Protein AF-A0AAU1F6N2-F1 (afdb_monomer_lite)

Structure (mmCIF, N/CA/C/O backbone):
data_AF-A0AAU1F6N2-F1
#
_entry.id   AF-A0AAU1F6N2-F1
#
loop_
_atom_site.group_PDB
_atom_site.id
_atom_site.type_symbol
_atom_site.label_atom_id
_atom_site.label_alt_id
_atom_site.label_comp_id
_atom_site.label_asym_id
_atom_site.label_entity_id
_atom_site.label_seq_id
_atom_site.pdbx_PDB_ins_code
_atom_site.Cartn_x
_atom_site.Cartn_y
_atom_site.Cartn_z
_atom_site.occupancy
_atom_site.B_iso_or_equiv
_atom_site.auth_seq_id
_atom_site.auth_comp_id
_atom_site.auth_asym_id
_atom_site.auth_atom_id
_atom_site.pdbx_PDB_model_num
ATOM 1 N N . MET A 1 1 ? 30.508 8.987 7.419 1.00 39.03 1 MET A N 1
ATOM 2 C CA . MET A 1 1 ? 29.351 8.065 7.447 1.00 39.03 1 MET A CA 1
ATOM 3 C C . MET A 1 1 ? 28.093 8.915 7.475 1.00 39.03 1 MET A C 1
ATOM 5 O O . MET A 1 1 ? 27.742 9.417 8.530 1.00 39.03 1 MET A O 1
ATOM 9 N N . SER A 1 2 ? 27.498 9.177 6.310 1.00 36.34 2 SER A N 1
ATOM 10 C CA . SER A 1 2 ? 26.269 9.971 6.195 1.00 36.34 2 SER A CA 1
ATOM 11 C C . SER A 1 2 ? 25.194 9.066 5.608 1.00 36.34 2 SER A C 1
ATOM 13 O O . SER A 1 2 ? 25.364 8.542 4.509 1.00 36.34 2 SER A O 1
ATOM 15 N N . GLY A 1 3 ? 24.161 8.785 6.400 1.00 44.59 3 GLY A N 1
ATOM 16 C CA . GLY A 1 3 ? 23.072 7.892 6.026 1.00 44.59 3 GLY A CA 1
ATOM 17 C C . GLY A 1 3 ? 22.124 8.580 5.054 1.00 44.59 3 GLY A C 1
ATOM 18 O O . GLY A 1 3 ? 21.450 9.539 5.426 1.00 44.59 3 GLY A O 1
ATOM 19 N N . LEU A 1 4 ? 22.042 8.072 3.823 1.00 36.88 4 LEU A N 1
ATOM 20 C CA . LEU A 1 4 ? 20.958 8.429 2.916 1.00 36.88 4 LEU A CA 1
ATOM 21 C C . LEU A 1 4 ? 19.693 7.680 3.332 1.00 36.88 4 LEU A C 1
ATOM 23 O O . LEU A 1 4 ? 19.570 6.466 3.179 1.00 36.88 4 LEU A O 1
ATOM 27 N N . ARG A 1 5 ? 18.740 8.440 3.861 1.00 41.91 5 ARG A N 1
ATOM 28 C CA . ARG A 1 5 ? 17.360 8.009 4.054 1.00 41.91 5 ARG A CA 1
ATOM 29 C C . ARG A 1 5 ? 16.614 8.330 2.759 1.00 41.91 5 ARG A C 1
ATOM 31 O O . ARG A 1 5 ? 16.357 9.496 2.480 1.00 41.91 5 ARG A O 1
ATOM 38 N N . PHE A 1 6 ? 16.317 7.316 1.950 1.00 37.84 6 PHE A N 1
ATOM 39 C CA . PHE A 1 6 ? 15.562 7.500 0.710 1.00 37.84 6 PHE A CA 1
ATOM 40 C C . PHE A 1 6 ? 14.049 7.491 0.986 1.00 37.84 6 PHE A C 1
ATOM 42 O O . PHE A 1 6 ? 13.570 6.594 1.688 1.00 37.84 6 PHE A O 1
ATOM 49 N N . PRO A 1 7 ? 13.284 8.470 0.468 1.00 39.09 7 PRO A N 1
ATOM 50 C CA . PRO A 1 7 ? 11.835 8.485 0.596 1.00 39.09 7 PRO A CA 1
ATOM 51 C C . PRO A 1 7 ? 11.212 7.377 -0.262 1.00 39.09 7 PRO A C 1
ATOM 53 O O . PRO A 1 7 ? 11.465 7.266 -1.458 1.00 39.09 7 PRO A O 1
ATOM 56 N N . VAL A 1 8 ? 10.365 6.566 0.370 1.00 45.38 8 VAL A N 1
ATOM 57 C CA . VAL A 1 8 ? 9.490 5.585 -0.282 1.00 45.38 8 VAL A CA 1
ATOM 58 C C . VAL A 1 8 ? 8.355 6.344 -0.968 1.00 45.38 8 VAL A C 1
ATOM 60 O O . VAL A 1 8 ? 7.262 6.457 -0.425 1.00 45.38 8 VAL A O 1
ATOM 63 N N . ALA A 1 9 ? 8.621 6.932 -2.130 1.00 44.91 9 ALA A N 1
ATOM 64 C CA . ALA A 1 9 ? 7.589 7.410 -3.046 1.00 44.91 9 ALA A CA 1
ATOM 65 C C . ALA A 1 9 ? 8.227 7.761 -4.396 1.00 44.91 9 ALA A C 1
ATOM 67 O O . ALA A 1 9 ? 9.117 8.599 -4.453 1.00 44.91 9 ALA A O 1
ATOM 68 N N . ALA A 1 10 ? 7.701 7.149 -5.460 1.00 44.19 10 ALA A N 1
ATOM 69 C CA . ALA A 1 10 ? 8.113 7.222 -6.866 1.00 44.19 10 ALA A CA 1
ATOM 70 C C . ALA A 1 10 ? 9.321 6.349 -7.275 1.00 44.19 10 ALA A C 1
ATOM 72 O O . ALA A 1 10 ? 10.388 6.388 -6.677 1.00 44.19 10 ALA A O 1
ATOM 73 N N . ALA A 1 11 ? 9.118 5.589 -8.359 1.00 49.44 11 ALA A N 1
ATOM 74 C CA . ALA A 1 11 ? 10.131 4.945 -9.197 1.00 49.44 11 ALA A CA 1
ATOM 75 C C . ALA A 1 11 ? 11.019 3.864 -8.551 1.00 49.44 11 ALA A C 1
ATOM 77 O O . ALA A 1 11 ? 12.095 4.154 -8.056 1.00 49.44 11 ALA A O 1
ATOM 78 N N . SER A 1 12 ? 10.672 2.579 -8.685 1.00 57.62 12 SER A N 1
ATOM 79 C CA . SER A 1 12 ? 11.684 1.520 -8.503 1.00 57.62 12 SER A CA 1
ATOM 80 C C . SER A 1 12 ? 12.515 1.308 -9.775 1.00 57.62 12 SER A C 1
ATOM 82 O O . SER A 1 12 ? 13.733 1.203 -9.704 1.00 57.62 12 SER A O 1
ATOM 84 N N . GLN A 1 13 ? 11.895 1.310 -10.960 1.00 56.41 13 GLN A N 1
ATOM 85 C CA . GLN A 1 13 ? 12.582 0.979 -12.220 1.00 56.41 13 GLN A CA 1
ATOM 86 C C . GLN A 1 13 ? 13.445 2.130 -12.765 1.00 56.41 13 GLN A C 1
ATOM 88 O O . GLN A 1 13 ? 14.626 1.934 -13.044 1.00 56.41 13 GLN A O 1
ATOM 93 N N . LEU A 1 14 ? 12.897 3.347 -12.860 1.00 60.56 14 LEU A N 1
ATOM 94 C CA . LEU A 1 14 ? 13.648 4.545 -13.272 1.00 60.56 14 LEU A CA 1
ATOM 95 C C . LEU A 1 14 ? 14.776 4.893 -12.293 1.00 60.56 14 LEU A C 1
ATOM 97 O O . LEU A 1 14 ? 15.836 5.346 -12.712 1.00 60.56 14 LEU A O 1
ATOM 101 N N . HIS A 1 15 ? 14.562 4.653 -10.998 1.00 67.00 15 HIS A N 1
ATOM 102 C CA . HIS A 1 15 ? 15.573 4.898 -9.975 1.00 67.00 15 HIS A CA 1
ATOM 103 C C . HIS A 1 15 ? 16.762 3.946 -10.120 1.00 67.00 15 HIS A C 1
ATOM 105 O O . HIS A 1 15 ? 17.902 4.401 -10.135 1.00 67.00 15 HIS A O 1
ATOM 111 N N . VAL A 1 16 ? 16.507 2.648 -10.322 1.00 69.12 16 VAL A N 1
ATOM 112 C CA . VAL A 1 16 ? 17.564 1.660 -10.590 1.00 69.12 16 VAL A CA 1
ATOM 113 C C . VAL A 1 16 ? 18.344 2.023 -11.856 1.00 69.12 16 VAL A C 1
ATOM 115 O O . VAL A 1 16 ? 19.569 2.025 -11.831 1.00 69.12 16 VAL A O 1
ATOM 118 N N . LEU A 1 17 ? 17.671 2.422 -12.939 1.00 68.56 17 LEU A N 1
ATOM 119 C CA . LEU A 1 17 ? 18.345 2.891 -14.158 1.00 68.56 17 LEU A CA 1
ATOM 120 C C . LEU A 1 17 ? 19.174 4.167 -13.933 1.00 68.56 17 LEU A C 1
ATOM 122 O O . LEU A 1 17 ? 20.2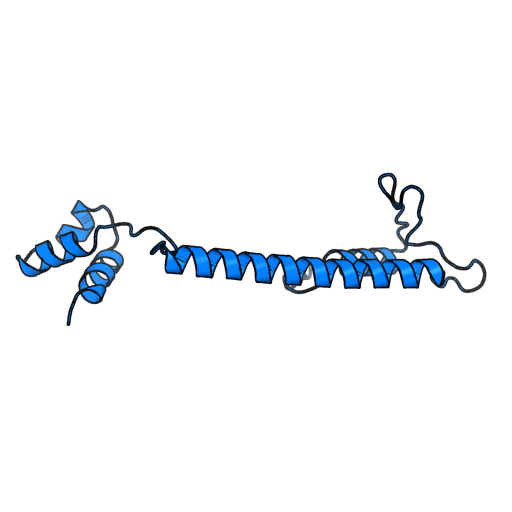63 4.288 -14.492 1.00 68.56 17 LEU A O 1
ATOM 126 N N . GLY A 1 18 ? 18.697 5.091 -13.096 1.00 68.19 18 GLY A N 1
ATOM 127 C CA . GLY A 1 18 ? 19.441 6.292 -12.707 1.00 68.19 18 GLY A CA 1
ATOM 128 C C . GLY A 1 18 ? 20.729 5.977 -11.940 1.00 68.19 18 GLY A C 1
ATOM 129 O O . GLY A 1 18 ? 21.773 6.557 -12.236 1.00 68.19 18 GLY A O 1
ATOM 130 N N . VAL A 1 19 ? 20.678 5.019 -11.011 1.00 74.69 19 VAL A N 1
ATOM 131 C CA . VAL A 1 19 ? 21.853 4.547 -10.256 1.00 74.69 19 VAL A CA 1
ATOM 132 C C . VAL A 1 19 ? 22.845 3.828 -11.175 1.00 74.69 19 VAL A C 1
ATOM 134 O O . VAL A 1 19 ? 24.026 4.160 -11.191 1.00 74.69 19 VAL A O 1
ATOM 137 N N . LEU A 1 20 ? 22.367 2.913 -12.022 1.00 76.75 20 LEU A N 1
ATOM 138 C CA . LEU A 1 20 ? 23.221 2.184 -12.969 1.00 76.75 20 LEU A CA 1
ATOM 139 C C . LEU A 1 20 ? 23.897 3.119 -13.982 1.00 76.75 20 LEU A C 1
ATOM 141 O O . LEU A 1 20 ? 25.042 2.892 -14.372 1.00 76.75 20 LEU A O 1
ATOM 145 N N . HIS A 1 21 ? 23.211 4.198 -14.378 1.00 69.81 21 HIS A N 1
ATOM 146 C CA . HIS A 1 21 ? 23.796 5.235 -15.220 1.00 69.81 21 HIS A CA 1
ATOM 147 C C . HIS A 1 21 ? 24.950 5.962 -14.520 1.00 69.81 21 HIS A C 1
ATOM 149 O O . HIS A 1 21 ? 25.985 6.186 -15.149 1.00 69.81 21 HIS A O 1
ATOM 155 N N . HIS A 1 22 ? 24.764 6.347 -13.254 1.00 74.38 22 HIS A N 1
ATOM 156 C CA . HIS A 1 22 ? 25.788 7.030 -12.462 1.00 74.38 22 HIS A CA 1
ATOM 157 C C . HIS A 1 22 ? 27.038 6.156 -12.283 1.00 74.38 22 HIS A C 1
ATOM 159 O O . HIS A 1 22 ? 28.153 6.629 -12.493 1.00 74.38 22 HIS A O 1
ATOM 165 N N . ASP A 1 23 ? 26.844 4.870 -11.996 1.00 79.06 23 ASP A N 1
ATOM 166 C CA . ASP A 1 23 ? 27.931 3.943 -11.662 1.00 79.06 23 ASP A CA 1
ATOM 167 C C . ASP A 1 23 ? 28.539 3.229 -12.887 1.00 79.06 23 ASP A C 1
ATOM 169 O O . ASP A 1 23 ? 29.378 2.345 -12.739 1.00 79.06 23 ASP A O 1
ATOM 173 N N . GLN A 1 24 ? 28.132 3.607 -14.108 1.00 74.56 24 GLN A N 1
ATOM 174 C CA . GLN A 1 24 ? 28.579 3.004 -15.377 1.00 74.56 24 GLN A CA 1
ATOM 175 C C . GLN A 1 24 ? 28.394 1.477 -15.450 1.00 74.56 24 GLN A C 1
ATOM 177 O O . GLN A 1 24 ? 29.155 0.771 -16.114 1.00 74.56 24 GLN A O 1
ATOM 182 N N . VAL A 1 25 ? 27.358 0.955 -14.797 1.00 83.88 25 VAL A N 1
ATOM 183 C CA . VAL A 1 25 ? 27.063 -0.480 -14.782 1.00 83.88 25 VAL A CA 1
ATOM 184 C C . VAL A 1 25 ? 26.161 -0.831 -15.958 1.00 83.88 25 VAL A C 1
ATOM 186 O O . VAL A 1 25 ? 25.146 -0.172 -16.181 1.00 83.88 25 VAL A O 1
ATOM 189 N N . ALA A 1 26 ? 26.512 -1.888 -16.694 1.00 83.44 26 ALA A N 1
ATOM 190 C CA . ALA A 1 26 ? 25.699 -2.372 -17.800 1.00 83.44 26 ALA A CA 1
ATOM 191 C C . ALA A 1 26 ? 24.515 -3.228 -17.312 1.00 83.44 26 ALA A C 1
ATOM 193 O O . ALA A 1 26 ? 24.694 -4.120 -16.481 1.00 83.44 26 ALA A O 1
ATOM 194 N N . LEU A 1 27 ? 23.317 -3.000 -17.859 1.00 86.44 27 LEU A N 1
ATOM 195 C CA . LEU A 1 27 ? 22.107 -3.773 -17.561 1.00 86.44 27 LEU A CA 1
ATOM 196 C C . LEU A 1 27 ? 21.608 -4.487 -18.811 1.00 86.44 27 LEU A C 1
ATOM 198 O O . LEU A 1 27 ? 21.141 -3.850 -19.755 1.00 86.44 27 LEU A O 1
ATOM 202 N N . ARG A 1 28 ? 21.637 -5.821 -18.782 1.00 88.94 28 ARG A N 1
ATOM 203 C CA . ARG A 1 28 ? 21.086 -6.662 -19.846 1.00 88.94 28 ARG A CA 1
ATOM 204 C C . ARG A 1 28 ? 19.960 -7.536 -19.326 1.00 88.94 28 ARG A C 1
ATOM 206 O O . ARG A 1 28 ? 20.091 -8.168 -18.282 1.00 88.94 28 ARG A O 1
ATOM 213 N N . ILE A 1 29 ? 18.877 -7.607 -20.086 1.00 87.81 29 ILE A N 1
ATOM 214 C CA . ILE A 1 29 ? 17.754 -8.498 -19.799 1.00 87.81 29 ILE A CA 1
ATOM 215 C C . ILE A 1 29 ? 18.094 -9.879 -20.367 1.00 87.81 29 ILE A C 1
ATOM 217 O O . ILE A 1 29 ? 18.508 -9.996 -21.518 1.00 87.81 29 ILE A O 1
ATOM 221 N N . HIS A 1 30 ? 17.974 -10.930 -19.555 1.00 90.38 30 HIS A N 1
ATOM 222 C CA . HIS A 1 30 ? 18.305 -12.302 -19.968 1.00 90.38 30 HIS A CA 1
ATOM 223 C C . HIS A 1 30 ? 17.090 -13.140 -20.369 1.00 90.38 30 HIS A C 1
ATOM 225 O O . HIS A 1 30 ? 17.253 -14.104 -21.109 1.00 90.38 30 HIS A O 1
ATOM 231 N N . ASP A 1 31 ? 15.881 -12.769 -19.954 1.00 83.75 31 ASP A N 1
ATOM 232 C CA . ASP A 1 31 ? 14.680 -13.568 -20.206 1.00 83.75 31 ASP A CA 1
ATOM 233 C C . ASP A 1 31 ? 13.433 -12.698 -20.438 1.00 83.75 31 ASP A C 1
ATOM 235 O O . ASP A 1 31 ? 13.421 -11.501 -20.132 1.00 83.75 31 ASP A O 1
ATOM 239 N N . GLY A 1 32 ? 12.388 -13.302 -21.004 1.00 86.44 32 GLY A N 1
ATOM 240 C CA . GLY A 1 32 ? 11.122 -12.661 -21.342 1.00 86.44 32 GLY A CA 1
ATOM 241 C C . GLY A 1 32 ? 11.150 -11.886 -22.664 1.00 86.44 32 GLY A C 1
ATOM 242 O O . GLY A 1 32 ? 12.064 -12.009 -23.477 1.00 86.44 32 GLY A O 1
ATOM 243 N N . ALA A 1 33 ? 10.126 -11.054 -22.881 1.00 85.12 33 ALA A N 1
ATOM 244 C CA . ALA A 1 33 ? 9.891 -10.355 -24.153 1.00 85.12 33 ALA A CA 1
ATOM 245 C C . ALA A 1 33 ? 11.007 -9.375 -24.570 1.00 85.12 33 ALA A C 1
ATOM 247 O O . ALA A 1 33 ? 11.081 -8.988 -25.733 1.00 85.12 33 ALA A O 1
ATOM 248 N N . PHE A 1 34 ? 11.879 -8.988 -23.635 1.00 83.75 34 PHE A N 1
ATOM 249 C CA . PHE A 1 34 ? 13.016 -8.097 -23.874 1.00 83.75 34 PHE A CA 1
ATOM 250 C C . PHE A 1 34 ? 14.367 -8.811 -23.718 1.00 83.75 34 PHE A C 1
ATOM 252 O O . PHE A 1 34 ? 15.384 -8.154 -23.502 1.00 83.75 34 PHE A O 1
ATOM 259 N N . SER A 1 35 ? 14.397 -10.146 -23.786 1.00 89.31 35 SER A N 1
ATOM 260 C CA . SER A 1 35 ? 15.637 -10.919 -23.665 1.00 89.31 35 SER A CA 1
ATOM 261 C C . SER A 1 35 ? 16.718 -10.450 -24.653 1.00 89.31 35 SER A C 1
ATOM 263 O O . SER A 1 35 ? 16.434 -9.963 -25.748 1.00 89.31 35 SER A O 1
ATOM 265 N N . ALA A 1 36 ? 17.976 -10.568 -24.225 1.00 85.94 36 ALA A N 1
ATOM 266 C CA . ALA A 1 36 ? 19.200 -10.093 -24.870 1.00 85.94 36 ALA A CA 1
ATOM 267 C C . ALA A 1 36 ? 19.357 -8.565 -24.986 1.00 85.94 36 ALA A C 1
ATOM 269 O O . ALA A 1 36 ? 20.440 -8.102 -25.375 1.00 85.94 36 ALA A O 1
ATOM 270 N N . MET A 1 37 ? 18.341 -7.782 -24.609 1.00 88.25 37 MET A N 1
ATOM 271 C CA . MET A 1 37 ? 18.385 -6.327 -24.694 1.00 88.25 37 MET A CA 1
ATOM 272 C C . MET A 1 37 ? 19.350 -5.722 -23.671 1.00 88.25 37 MET A C 1
ATOM 274 O O . MET A 1 37 ? 19.308 -6.051 -22.488 1.00 88.25 37 MET A O 1
ATOM 278 N N . ASP A 1 38 ? 20.185 -4.793 -24.133 1.00 88.12 38 ASP A N 1
ATOM 279 C CA . ASP A 1 38 ? 21.075 -3.981 -23.304 1.00 88.12 38 ASP A CA 1
ATOM 280 C C . ASP A 1 38 ? 20.456 -2.597 -23.072 1.00 88.12 38 ASP A C 1
ATOM 282 O O . ASP A 1 38 ? 20.413 -1.754 -23.972 1.00 88.12 38 ASP A O 1
ATOM 286 N N . LEU A 1 39 ? 19.957 -2.370 -21.855 1.00 85.00 39 LEU A N 1
ATOM 287 C CA . LEU A 1 39 ? 19.306 -1.123 -21.440 1.00 85.00 39 LEU A CA 1
ATOM 288 C C . LEU A 1 39 ? 20.296 0.005 -21.128 1.00 85.00 39 LEU A C 1
ATOM 290 O O . LEU A 1 39 ? 19.900 1.098 -20.724 1.00 85.00 39 LEU A O 1
ATOM 294 N N . THR A 1 40 ? 21.581 -0.248 -21.336 1.00 84.50 40 THR A N 1
ATOM 295 C CA . THR A 1 40 ? 22.680 0.686 -21.090 1.00 84.50 40 THR A CA 1
ATOM 296 C C . THR A 1 40 ? 23.536 0.913 -22.330 1.00 84.50 40 THR A C 1
ATOM 298 O O . THR A 1 40 ? 24.560 1.589 -22.250 1.00 84.50 40 THR A O 1
ATOM 301 N N . ALA A 1 41 ? 23.114 0.390 -23.488 1.00 87.44 41 ALA A N 1
ATOM 302 C CA . ALA A 1 41 ? 23.853 0.517 -24.734 1.00 87.44 41 ALA A CA 1
ATOM 303 C C . ALA A 1 41 ? 24.003 1.987 -25.158 1.00 87.44 41 ALA A C 1
ATOM 305 O O . ALA A 1 41 ? 23.033 2.751 -25.222 1.00 87.44 41 ALA A O 1
ATOM 306 N N . ARG A 1 42 ? 25.243 2.372 -25.476 1.00 83.56 42 ARG A N 1
ATOM 307 C CA . ARG A 1 42 ? 25.645 3.750 -25.780 1.00 83.56 42 ARG A CA 1
ATOM 308 C C . ARG A 1 42 ? 26.172 3.893 -27.200 1.00 83.56 42 ARG A C 1
ATOM 310 O O . ARG A 1 42 ? 26.709 2.954 -27.785 1.00 83.56 42 ARG A O 1
ATOM 317 N N . HIS A 1 43 ? 26.038 5.092 -27.750 1.00 84.81 43 HIS A N 1
ATOM 318 C CA . HIS A 1 43 ? 26.617 5.430 -29.036 1.00 84.81 43 HIS A CA 1
ATOM 319 C C . HIS A 1 43 ? 28.154 5.514 -28.922 1.00 84.81 43 HIS A C 1
ATOM 321 O O . HIS A 1 43 ? 28.647 6.275 -28.087 1.00 84.81 43 HIS A O 1
ATOM 327 N N . PRO A 1 44 ? 28.932 4.802 -29.763 1.00 81.44 44 PRO A N 1
ATOM 328 C CA . PRO A 1 44 ? 30.385 4.679 -29.592 1.00 81.44 44 PRO A CA 1
ATOM 329 C C . PRO A 1 44 ? 31.167 5.995 -29.637 1.00 81.44 44 PRO A C 1
ATOM 331 O O . PRO A 1 44 ? 32.239 6.082 -29.052 1.00 81.44 44 PRO A O 1
ATOM 334 N N . ARG A 1 45 ? 30.658 7.014 -30.345 1.00 85.81 45 ARG A N 1
ATOM 335 C CA . ARG A 1 45 ? 31.341 8.312 -30.474 1.00 85.81 45 ARG A CA 1
ATOM 336 C C . ARG A 1 45 ? 30.932 9.333 -29.422 1.00 85.81 45 ARG A C 1
ATOM 338 O O . ARG A 1 45 ? 31.756 10.154 -29.047 1.00 85.81 45 ARG A O 1
ATOM 345 N N . THR A 1 46 ? 29.672 9.324 -28.990 1.00 84.81 46 THR A N 1
ATOM 346 C CA . THR A 1 46 ? 29.145 10.353 -28.077 1.00 84.81 46 THR A CA 1
ATOM 347 C C . THR A 1 46 ? 29.018 9.865 -26.639 1.00 84.81 46 THR A C 1
ATOM 349 O O .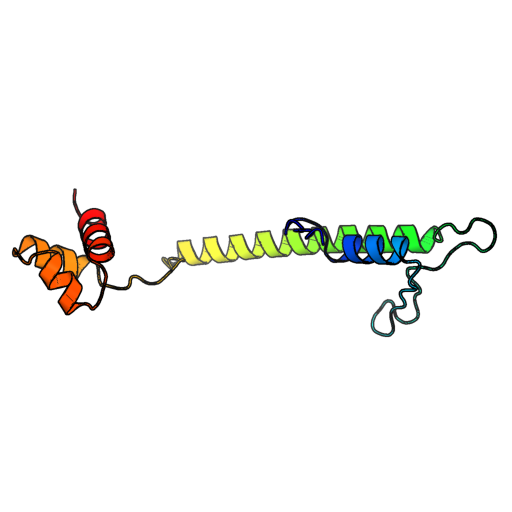 THR A 1 46 ? 28.855 10.681 -25.743 1.00 84.81 46 THR A O 1
ATOM 352 N N . GLY A 1 47 ? 29.057 8.550 -26.393 1.00 81.81 47 GLY A N 1
ATOM 353 C CA . GLY A 1 47 ? 28.846 7.970 -25.062 1.00 81.81 47 GLY A CA 1
ATOM 354 C C . GLY A 1 47 ? 27.409 8.104 -24.542 1.00 81.81 47 GLY A C 1
ATOM 355 O O . GLY A 1 47 ? 27.095 7.640 -23.444 1.00 81.81 47 GLY A O 1
ATOM 356 N N . GLU A 1 48 ? 26.507 8.706 -25.317 1.00 83.25 48 GLU A N 1
ATOM 357 C CA . GLU A 1 48 ? 25.101 8.833 -24.953 1.00 83.25 48 GLU A CA 1
ATOM 358 C C . GLU A 1 48 ? 24.350 7.514 -25.101 1.00 83.25 48 GLU A C 1
ATOM 360 O O . GLU A 1 48 ? 24.648 6.719 -25.989 1.00 83.25 48 GLU A O 1
ATOM 365 N N . LEU A 1 49 ? 23.323 7.309 -24.274 1.00 81.62 49 LEU A N 1
ATOM 366 C CA . LEU A 1 49 ? 22.414 6.173 -24.412 1.00 81.62 49 LEU A CA 1
ATOM 367 C C . LEU A 1 49 ? 21.740 6.192 -25.793 1.00 81.62 49 LEU A C 1
ATOM 369 O O . LEU A 1 49 ? 21.283 7.246 -26.247 1.00 81.62 49 LEU A O 1
ATOM 373 N N . LEU A 1 50 ? 21.660 5.033 -26.450 1.00 88.56 50 LEU A N 1
ATOM 374 C CA . LEU A 1 50 ? 21.005 4.910 -27.753 1.00 88.56 50 LEU A CA 1
ATOM 375 C C . LEU A 1 50 ? 19.551 5.400 -27.676 1.00 88.56 50 LEU A C 1
ATOM 377 O O . LEU A 1 50 ? 18.830 5.070 -26.735 1.00 88.56 50 LEU A O 1
ATOM 381 N N . SER A 1 51 ? 19.093 6.146 -28.684 1.00 87.62 51 SER A N 1
ATOM 382 C CA . SER A 1 51 ? 17.734 6.712 -28.705 1.00 87.62 51 SER A CA 1
ATOM 383 C C . SER A 1 51 ? 16.642 5.646 -28.579 1.00 87.62 51 SER A C 1
ATOM 385 O O . SER A 1 51 ? 15.671 5.857 -27.860 1.00 87.62 51 SER A O 1
ATOM 387 N N . THR A 1 52 ? 16.825 4.473 -29.194 1.00 87.50 52 THR A N 1
ATOM 388 C CA . THR A 1 52 ? 15.915 3.326 -29.033 1.00 87.50 52 THR A CA 1
ATOM 389 C C . THR A 1 52 ? 15.851 2.850 -27.584 1.00 87.50 52 THR A C 1
ATOM 391 O O . THR A 1 52 ? 14.771 2.581 -27.071 1.00 87.50 52 THR A O 1
ATOM 394 N N . VAL A 1 53 ? 16.991 2.804 -26.892 1.00 86.31 53 VAL A N 1
ATOM 395 C CA . VAL A 1 53 ? 17.039 2.413 -25.479 1.00 86.31 53 VAL A CA 1
ATOM 396 C C . VAL A 1 53 ? 16.368 3.473 -24.605 1.00 86.31 53 VAL A C 1
ATOM 398 O O . VAL A 1 53 ? 15.552 3.120 -23.756 1.00 86.31 53 VAL A O 1
ATOM 401 N N . LYS A 1 54 ? 16.634 4.766 -24.852 1.00 84.19 54 LYS A N 1
ATOM 402 C CA . LYS A 1 54 ? 15.956 5.884 -24.167 1.00 84.19 54 LYS A CA 1
ATOM 403 C C . LYS A 1 54 ? 14.431 5.773 -24.313 1.00 84.19 54 LYS A C 1
ATOM 405 O O . LYS A 1 54 ? 13.721 5.820 -23.311 1.00 84.19 54 LYS A O 1
ATOM 410 N N . LEU A 1 55 ? 13.940 5.567 -25.537 1.00 87.50 55 LEU A N 1
ATOM 411 C CA . LEU A 1 55 ? 12.512 5.409 -25.828 1.00 87.50 55 LEU A CA 1
ATOM 412 C C . LEU A 1 55 ? 11.904 4.199 -25.103 1.00 87.50 55 LEU A C 1
ATOM 414 O O . LEU A 1 55 ? 10.835 4.309 -24.501 1.00 87.50 55 LEU A O 1
ATOM 418 N N . MET A 1 56 ? 12.579 3.049 -25.133 1.00 86.75 56 MET A N 1
ATOM 419 C CA . MET A 1 56 ? 12.083 1.830 -24.488 1.00 86.75 56 MET A CA 1
ATOM 420 C C . MET A 1 56 ? 12.035 1.973 -22.967 1.00 86.75 56 MET A C 1
ATOM 422 O O . MET A 1 56 ? 11.026 1.624 -22.362 1.00 86.75 56 MET A O 1
ATOM 426 N N . VAL A 1 57 ? 13.063 2.561 -22.349 1.00 83.25 57 VAL A N 1
ATOM 427 C CA . VAL A 1 57 ? 13.071 2.855 -20.907 1.00 83.25 57 VAL A CA 1
ATOM 428 C C . VAL A 1 57 ? 11.921 3.787 -20.521 1.00 83.25 57 VAL A C 1
ATOM 430 O O . VAL A 1 57 ? 11.225 3.521 -19.543 1.00 83.25 57 VAL A 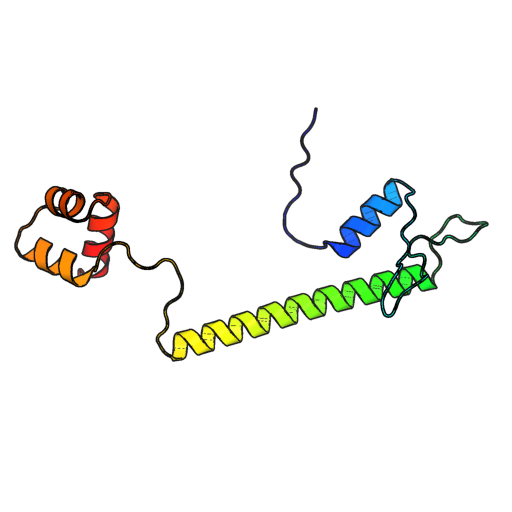O 1
ATOM 433 N N . GLN A 1 58 ? 11.683 4.847 -21.295 1.00 85.19 58 GLN A N 1
ATOM 434 C CA . GLN A 1 58 ? 10.570 5.770 -21.048 1.00 85.19 58 GLN A CA 1
ATOM 435 C C . GLN A 1 58 ? 9.210 5.080 -21.188 1.00 85.19 58 GLN A C 1
ATOM 437 O O . GLN A 1 58 ? 8.324 5.285 -20.363 1.00 85.19 58 GLN A O 1
ATOM 442 N N . THR A 1 59 ? 9.059 4.220 -22.194 1.00 89.00 59 THR A N 1
ATOM 443 C CA . THR A 1 59 ? 7.822 3.462 -22.417 1.00 89.00 59 THR A CA 1
ATOM 444 C C . THR A 1 59 ? 7.568 2.469 -21.282 1.00 89.00 59 THR A C 1
ATOM 446 O O . THR A 1 59 ? 6.449 2.381 -20.780 1.00 89.00 59 THR A O 1
ATOM 449 N N . LEU A 1 60 ? 8.605 1.754 -20.832 1.00 85.31 60 LEU A N 1
ATOM 450 C CA . LEU A 1 60 ? 8.525 0.832 -19.696 1.00 85.31 60 LEU A CA 1
ATOM 451 C C . LEU A 1 60 ? 8.162 1.561 -18.402 1.00 85.31 60 LEU A C 1
ATOM 453 O O . LEU A 1 60 ? 7.323 1.077 -17.649 1.00 85.31 60 LEU A O 1
ATOM 457 N N . ALA A 1 61 ? 8.757 2.730 -18.168 1.00 84.75 61 ALA A N 1
ATOM 458 C CA . ALA A 1 61 ? 8.426 3.569 -17.028 1.00 84.75 61 ALA A CA 1
ATOM 459 C C . ALA A 1 61 ? 6.959 4.014 -17.047 1.00 84.75 61 ALA A C 1
ATOM 461 O O . ALA A 1 61 ? 6.235 3.752 -16.091 1.00 84.75 61 ALA A O 1
ATOM 462 N N . ALA A 1 62 ? 6.508 4.603 -18.158 1.00 86.94 62 ALA A N 1
ATOM 463 C CA . ALA A 1 62 ? 5.129 5.060 -18.307 1.00 86.94 62 ALA A CA 1
ATOM 464 C C . ALA A 1 62 ? 4.120 3.906 -18.169 1.00 86.94 62 ALA A C 1
ATOM 466 O O . ALA A 1 62 ? 3.078 4.055 -17.535 1.00 86.94 62 ALA A O 1
ATOM 467 N N . THR A 1 63 ? 4.450 2.731 -18.714 1.00 89.94 63 THR A N 1
ATOM 468 C CA . THR A 1 63 ? 3.628 1.519 -18.567 1.00 89.94 63 THR A CA 1
ATOM 469 C C . THR A 1 63 ? 3.587 1.047 -17.114 1.00 89.94 63 THR A C 1
ATOM 471 O O . THR A 1 63 ? 2.526 0.670 -16.621 1.00 89.94 63 THR A O 1
ATOM 474 N N . GLY A 1 64 ? 4.721 1.084 -16.409 1.00 86.31 64 GLY A N 1
ATOM 475 C CA . GLY A 1 64 ? 4.803 0.726 -14.994 1.00 86.31 64 GLY A CA 1
ATOM 476 C C . GLY A 1 64 ? 3.985 1.657 -14.097 1.00 86.31 64 GLY A C 1
ATOM 477 O O . GLY A 1 64 ? 3.308 1.181 -13.183 1.00 86.31 64 GLY A O 1
ATOM 478 N N . ASP A 1 65 ? 3.999 2.960 -14.381 1.00 87.31 65 ASP A N 1
ATOM 479 C CA . ASP A 1 65 ? 3.181 3.948 -13.672 1.00 87.31 65 ASP A CA 1
ATOM 480 C C . ASP A 1 65 ? 1.687 3.716 -13.933 1.00 87.31 65 ASP A C 1
ATOM 482 O O . ASP A 1 65 ? 0.916 3.578 -12.981 1.00 87.31 65 ASP A O 1
ATOM 486 N N . LEU A 1 66 ? 1.292 3.527 -15.198 1.00 92.31 66 LEU A N 1
ATOM 487 C CA . LEU A 1 66 ? -0.086 3.179 -15.560 1.00 92.31 66 LEU A CA 1
ATOM 488 C C . LEU A 1 66 ? -0.555 1.900 -14.854 1.00 92.31 66 LEU A C 1
ATOM 490 O O . LEU A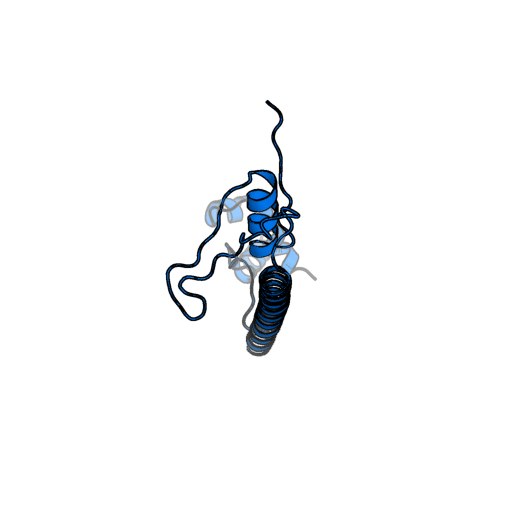 1 66 ? -1.644 1.863 -14.283 1.00 92.31 66 LEU A O 1
ATOM 494 N N . GLN A 1 67 ? 0.264 0.846 -14.870 1.00 93.44 67 GLN A N 1
ATOM 495 C CA . GLN A 1 67 ? -0.068 -0.415 -14.213 1.00 93.44 67 GLN A CA 1
ATOM 496 C C . GLN A 1 67 ? -0.254 -0.221 -12.705 1.00 93.44 67 GLN A C 1
ATOM 498 O O . GLN A 1 67 ? -1.177 -0.791 -12.121 1.00 93.44 67 GLN A O 1
ATOM 503 N N . ARG A 1 68 ? 0.604 0.575 -12.061 1.00 89.25 68 ARG A N 1
ATOM 504 C CA . ARG A 1 68 ? 0.494 0.874 -10.630 1.00 89.25 68 ARG A CA 1
ATOM 505 C C . ARG A 1 68 ? -0.791 1.627 -10.309 1.00 89.25 68 ARG A C 1
ATOM 507 O O . ARG A 1 68 ? -1.435 1.308 -9.309 1.00 89.25 68 ARG A O 1
ATOM 514 N N . ASP A 1 69 ? -1.153 2.603 -11.126 1.00 94.56 69 ASP A N 1
ATOM 515 C CA . ASP A 1 69 ? -2.364 3.389 -10.908 1.00 94.56 69 ASP A CA 1
ATOM 516 C C . ASP A 1 69 ? -3.621 2.544 -11.125 1.00 94.56 69 ASP A C 1
ATOM 518 O O . ASP A 1 69 ? -4.519 2.565 -10.285 1.00 94.56 69 ASP A O 1
ATOM 522 N N . LEU A 1 70 ? -3.634 1.682 -12.145 1.00 97.00 70 LEU A N 1
ATOM 523 C CA . LEU A 1 70 ? -4.712 0.707 -12.338 1.00 97.00 70 LEU A CA 1
ATOM 524 C C . LEU A 1 70 ? -4.825 -0.279 -11.167 1.00 97.00 70 LEU A C 1
ATOM 526 O O . LEU A 1 70 ? -5.926 -0.558 -10.698 1.00 97.00 70 LEU A O 1
ATOM 530 N N . GLN A 1 71 ? -3.702 -0.790 -10.656 1.00 95.56 71 GLN A N 1
ATOM 531 C CA . GLN A 1 71 ? -3.711 -1.666 -9.479 1.00 95.56 71 GLN A CA 1
ATOM 532 C C . GLN A 1 71 ? -4.295 -0.966 -8.247 1.00 95.56 71 GLN A C 1
ATOM 534 O O . GLN A 1 71 ? -5.035 -1.591 -7.484 1.00 95.56 71 GLN A O 1
ATOM 539 N N . ARG A 1 72 ? -3.986 0.321 -8.046 1.00 96.88 72 ARG A N 1
ATOM 540 C CA . ARG A 1 72 ? -4.562 1.119 -6.955 1.00 96.88 72 ARG A CA 1
ATOM 541 C C . ARG A 1 72 ? -6.064 1.287 -7.123 1.00 96.88 72 ARG A C 1
ATOM 543 O O . ARG A 1 72 ? -6.785 1.015 -6.169 1.00 96.88 72 ARG A O 1
ATOM 550 N N . GLU A 1 73 ? -6.523 1.672 -8.311 1.00 97.44 73 GLU A N 1
ATOM 551 C CA . GLU A 1 73 ? -7.952 1.890 -8.554 1.00 97.44 73 GLU A CA 1
ATOM 552 C C . GLU A 1 73 ? -8.755 0.607 -8.321 1.00 97.44 73 GLU A C 1
ATOM 554 O O . GLU A 1 73 ? -9.701 0.604 -7.539 1.00 97.44 73 GLU A O 1
ATOM 559 N N . LEU A 1 74 ? -8.293 -0.523 -8.866 1.00 97.81 74 LEU A N 1
ATOM 560 C CA . LEU A 1 74 ? -8.937 -1.823 -8.651 1.00 97.81 74 LEU A CA 1
ATOM 561 C C . LEU A 1 74 ? -8.923 -2.254 -7.177 1.00 97.81 74 LEU A C 1
ATOM 563 O O . LEU A 1 74 ? -9.854 -2.911 -6.705 1.00 97.81 74 LEU A O 1
ATOM 567 N N . THR A 1 75 ? -7.884 -1.879 -6.427 1.00 96.50 75 THR A N 1
ATOM 568 C CA . THR A 1 75 ? -7.837 -2.125 -4.980 1.00 96.50 75 THR A CA 1
ATOM 569 C C . THR A 1 75 ? -8.899 -1.299 -4.258 1.00 96.50 75 THR A C 1
ATOM 571 O O . THR A 1 75 ? -9.620 -1.837 -3.418 1.00 96.50 75 THR A O 1
ATOM 574 N N . TYR A 1 76 ? -9.038 -0.014 -4.595 1.00 96.25 76 TYR A N 1
ATOM 575 C CA . TYR A 1 76 ? -10.062 0.849 -4.005 1.00 96.25 76 TYR A CA 1
ATOM 576 C C . TYR A 1 76 ? -11.478 0.420 -4.387 1.00 96.25 76 TYR A C 1
ATOM 578 O O . TYR A 1 76 ? -12.355 0.418 -3.526 1.00 96.25 76 TYR A O 1
ATOM 586 N N . ASP A 1 77 ? -11.706 -0.018 -5.622 1.00 98.00 77 ASP A N 1
ATOM 587 C CA . ASP A 1 77 ? -12.964 -0.648 -6.034 1.00 98.00 77 ASP A CA 1
ATOM 588 C C . ASP A 1 77 ? -13.289 -1.876 -5.185 1.00 98.00 77 ASP A C 1
ATOM 590 O O . ASP A 1 77 ? -14.404 -2.006 -4.673 1.00 98.00 77 ASP A O 1
ATOM 594 N N . GLY A 1 78 ? -12.304 -2.751 -4.970 1.00 96.56 78 GLY A N 1
ATOM 595 C CA . GLY A 1 78 ? -12.459 -3.922 -4.113 1.00 96.56 78 GLY A CA 1
ATOM 596 C C . GLY A 1 78 ? -12.806 -3.559 -2.667 1.00 96.56 78 GLY A C 1
ATOM 597 O O . GLY A 1 78 ? -13.691 -4.179 -2.074 1.00 96.56 78 GLY A O 1
ATOM 598 N N . LEU A 1 79 ? -12.155 -2.533 -2.111 1.00 96.69 79 LEU A N 1
ATOM 599 C CA . LEU A 1 79 ? -12.439 -2.035 -0.762 1.00 96.69 79 LEU A CA 1
ATOM 600 C C . LEU A 1 79 ? -13.851 -1.449 -0.663 1.00 96.69 79 LEU A C 1
ATOM 602 O O . LEU A 1 79 ? -14.603 -1.849 0.223 1.00 96.69 79 LEU A O 1
ATOM 606 N N . ARG A 1 80 ? -14.254 -0.598 -1.615 1.00 94.81 80 ARG A N 1
ATOM 607 C CA . ARG A 1 80 ? -15.616 -0.039 -1.684 1.00 94.81 80 ARG A CA 1
ATOM 608 C C . ARG A 1 80 ? -16.673 -1.141 -1.787 1.00 94.81 80 ARG A C 1
ATOM 610 O O . ARG A 1 80 ? -17.694 -1.098 -1.103 1.00 94.81 80 ARG A O 1
ATOM 617 N N . ALA A 1 81 ? -16.420 -2.166 -2.601 1.00 96.88 81 ALA A N 1
ATOM 618 C CA . ALA A 1 81 ? -17.315 -3.312 -2.732 1.00 96.88 81 ALA A CA 1
ATOM 619 C C . ALA A 1 81 ? -17.387 -4.158 -1.447 1.00 96.88 81 ALA A C 1
ATOM 621 O O . ALA A 1 81 ? -18.440 -4.717 -1.135 1.00 96.88 81 ALA A O 1
ATOM 622 N N . ALA A 1 82 ? -16.288 -4.274 -0.698 1.00 96.00 82 ALA A N 1
ATOM 623 C CA . ALA A 1 82 ? -16.270 -4.957 0.592 1.00 96.00 82 ALA A CA 1
ATOM 624 C C . ALA A 1 82 ? -17.040 -4.165 1.663 1.00 96.00 82 ALA A C 1
ATOM 626 O O . ALA A 1 82 ? -17.839 -4.758 2.390 1.00 96.00 82 ALA A O 1
ATOM 627 N N . GLU A 1 83 ? -16.864 -2.845 1.713 1.00 94.12 83 GLU A N 1
ATOM 628 C CA . GLU A 1 83 ? -17.599 -1.946 2.611 1.00 94.12 83 GLU A CA 1
ATOM 629 C C . GLU A 1 83 ? -19.106 -1.983 2.343 1.00 94.12 83 GLU A C 1
ATOM 631 O O . GLU A 1 83 ? -19.891 -2.106 3.282 1.00 94.12 83 GLU A O 1
ATOM 636 N N . ALA A 1 84 ? -19.524 -1.989 1.072 1.00 95.44 84 ALA A N 1
ATOM 637 C CA . ALA A 1 84 ? -20.932 -2.132 0.691 1.00 95.44 84 ALA A CA 1
ATOM 638 C C . ALA A 1 84 ? -21.553 -3.468 1.151 1.00 95.44 84 ALA A C 1
ATOM 640 O O . ALA A 1 84 ? -22.762 -3.552 1.357 1.00 95.44 84 ALA A O 1
ATOM 641 N N . LYS A 1 85 ? -20.735 -4.510 1.351 1.00 96.25 85 LYS A N 1
ATOM 642 C CA . LYS A 1 85 ? -21.151 -5.799 1.938 1.00 96.25 85 LYS A CA 1
ATOM 643 C C . LYS A 1 85 ? -21.127 -5.800 3.473 1.00 96.25 85 LYS A C 1
ATOM 645 O O . LYS A 1 85 ? -21.411 -6.829 4.077 1.00 96.25 85 LYS A O 1
ATOM 650 N N . GLY A 1 86 ? -20.771 -4.681 4.103 1.00 93.00 86 GLY A N 1
ATOM 651 C CA . GLY A 1 86 ? -20.650 -4.544 5.554 1.00 93.00 86 GLY A CA 1
ATOM 652 C C . GLY A 1 86 ? -19.314 -5.021 6.129 1.00 93.00 86 GLY A C 1
ATOM 653 O O . GLY A 1 86 ? -19.154 -5.048 7.350 1.00 93.00 86 GLY A O 1
ATOM 654 N N . ASN A 1 87 ? -18.336 -5.379 5.290 1.00 91.00 87 ASN A N 1
ATOM 655 C CA . ASN A 1 87 ? -17.012 -5.751 5.779 1.00 91.00 87 ASN A CA 1
ATOM 656 C C . ASN A 1 87 ? -16.254 -4.492 6.203 1.00 91.00 87 ASN A C 1
ATOM 658 O O . ASN A 1 87 ? -16.026 -3.596 5.392 1.00 91.00 87 ASN A O 1
ATOM 662 N N . LYS A 1 88 ? -15.817 -4.442 7.462 1.00 87.00 88 LYS A N 1
ATOM 663 C CA . LYS A 1 88 ? -14.943 -3.372 7.952 1.00 87.00 88 LYS A CA 1
ATOM 664 C C . LYS A 1 88 ? -13.477 -3.763 7.803 1.00 87.00 88 LYS A C 1
ATOM 666 O O . LYS A 1 88 ? -13.080 -4.866 8.176 1.00 87.00 88 LYS A O 1
ATOM 671 N N . GLY A 1 89 ? -12.683 -2.837 7.273 1.00 87.62 89 GLY A N 1
ATOM 672 C CA . GLY A 1 89 ? -11.227 -2.928 7.293 1.00 87.62 89 GLY A CA 1
ATOM 673 C C . GLY A 1 89 ? -10.639 -2.634 8.677 1.00 87.62 89 GLY A C 1
ATOM 674 O O . GLY A 1 89 ? -11.351 -2.377 9.648 1.00 87.62 89 GLY A O 1
ATOM 675 N N . GLY A 1 90 ? -9.309 -2.627 8.753 1.00 90.19 90 GLY A N 1
ATOM 676 C CA . GLY A 1 90 ? -8.572 -2.297 9.971 1.00 90.19 90 GLY A CA 1
ATOM 677 C C . GLY A 1 90 ? -8.325 -3.488 10.899 1.00 90.19 90 GLY A C 1
ATOM 678 O O . GLY A 1 90 ? -8.578 -4.647 10.571 1.00 90.19 90 GLY A O 1
ATOM 679 N N . ARG A 1 91 ? -7.752 -3.197 12.070 1.00 88.75 91 ARG A N 1
ATOM 680 C CA . ARG A 1 91 ? -7.446 -4.219 13.074 1.00 88.75 91 ARG A CA 1
ATOM 681 C C . ARG A 1 91 ? -8.737 -4.658 13.760 1.00 88.75 91 ARG A C 1
ATOM 683 O O . ARG A 1 91 ? -9.502 -3.820 14.226 1.00 88.75 91 ARG A O 1
ATOM 690 N N . ARG A 1 92 ? -8.937 -5.972 13.887 1.00 87.62 92 ARG A N 1
ATOM 691 C CA . ARG A 1 92 ? -10.048 -6.520 14.672 1.00 87.62 92 ARG A CA 1
ATOM 692 C C . ARG A 1 92 ? -9.977 -5.997 16.119 1.00 87.62 92 ARG A C 1
ATOM 694 O O . ARG A 1 92 ? -8.885 -6.041 16.696 1.00 87.62 92 ARG A O 1
ATOM 701 N N . PRO A 1 93 ? -11.094 -5.526 16.705 1.00 86.19 93 PRO A N 1
ATOM 702 C CA . PRO A 1 93 ? -11.120 -5.088 18.096 1.00 86.19 93 PRO A CA 1
ATOM 703 C C . PRO A 1 93 ? -10.590 -6.176 19.033 1.00 86.19 93 PRO A C 1
ATOM 705 O O . PRO A 1 93 ? -10.914 -7.352 18.865 1.00 86.19 93 PRO A O 1
ATOM 708 N N . ALA A 1 94 ? -9.760 -5.782 20.002 1.00 87.69 94 ALA A N 1
ATOM 709 C CA . ALA A 1 94 ? -9.191 -6.705 20.988 1.00 87.69 94 ALA A CA 1
ATOM 710 C C . ALA A 1 94 ? -10.234 -7.178 22.012 1.00 87.69 94 ALA A C 1
ATOM 712 O O . ALA A 1 94 ? -10.116 -8.272 22.550 1.00 87.69 94 ALA A O 1
ATOM 713 N N . VAL A 1 95 ? -11.255 -6.355 22.253 1.00 88.75 95 VAL A N 1
ATOM 714 C CA . VAL A 1 95 ? -12.365 -6.637 23.162 1.00 88.75 95 VAL A CA 1
ATOM 715 C C . VAL A 1 95 ? -13.696 -6.344 22.468 1.00 88.75 95 VAL A C 1
ATOM 717 O O . VAL A 1 95 ? -13.755 -5.439 21.629 1.00 88.75 95 VAL A O 1
ATOM 720 N N . PRO A 1 96 ? -14.763 -7.093 22.786 1.00 89.50 96 PRO A N 1
ATOM 721 C CA . PRO A 1 96 ? -16.110 -6.781 22.322 1.00 89.50 96 PRO A CA 1
ATOM 722 C C . PRO A 1 96 ? -16.619 -5.508 23.013 1.00 89.50 96 PRO A C 1
ATOM 724 O O . PRO A 1 96 ? -16.880 -5.517 24.214 1.00 89.50 96 PRO A O 1
ATOM 727 N N . ALA A 1 97 ? -16.754 -4.416 22.254 1.00 88.00 97 ALA A N 1
ATOM 728 C CA . ALA A 1 97 ? -17.131 -3.107 22.792 1.00 88.00 97 ALA A CA 1
ATOM 729 C C . ALA A 1 97 ? -18.485 -3.140 23.521 1.00 88.00 97 ALA A C 1
ATOM 731 O O . ALA A 1 97 ? -18.579 -2.631 24.633 1.00 88.00 97 ALA A O 1
ATOM 732 N N . ASP A 1 98 ? -19.484 -3.832 22.963 1.00 88.62 98 ASP A N 1
ATOM 733 C CA . ASP A 1 98 ? -20.822 -3.932 23.560 1.00 88.62 98 ASP A CA 1
ATOM 734 C C . ASP A 1 98 ? -20.795 -4.577 24.953 1.00 88.62 98 ASP A C 1
ATOM 736 O O . ASP A 1 98 ? -21.463 -4.110 25.873 1.00 88.62 98 ASP A O 1
ATOM 740 N N . ALA A 1 99 ? -19.983 -5.626 25.133 1.00 89.00 99 ALA A N 1
ATOM 741 C CA . ALA A 1 99 ? -19.862 -6.310 26.418 1.00 89.00 99 ALA A CA 1
ATOM 742 C C . ALA A 1 99 ? -19.118 -5.447 27.445 1.00 89.00 99 ALA A C 1
ATOM 744 O O . ALA A 1 99 ? -19.547 -5.355 28.592 1.00 89.00 99 ALA A O 1
ATOM 745 N N . VAL A 1 100 ? -18.043 -4.771 27.022 1.00 91.69 100 VAL A N 1
ATOM 746 C CA . VAL A 1 100 ? -17.300 -3.825 27.869 1.00 91.69 100 VAL A CA 1
ATOM 747 C C . VAL A 1 100 ? -18.195 -2.663 28.302 1.00 91.69 100 VAL A C 1
ATOM 749 O O . VAL A 1 100 ? -18.151 -2.255 29.461 1.00 91.69 100 VAL A O 1
ATOM 752 N N . HIS A 1 101 ? -19.022 -2.146 27.393 1.00 88.56 101 HIS A N 1
ATOM 753 C CA . HIS A 1 101 ? -19.958 -1.066 27.681 1.00 88.56 101 HIS A CA 1
ATOM 754 C C . HIS A 1 101 ? -21.058 -1.510 28.655 1.00 88.56 101 HIS A C 1
ATOM 756 O O . HIS A 1 101 ? -21.288 -0.834 29.656 1.00 88.56 101 HIS A O 1
ATOM 762 N N . ALA A 1 102 ? -21.678 -2.673 28.425 1.00 90.69 102 ALA A N 1
ATOM 763 C CA . ALA A 1 102 ? -22.687 -3.228 29.328 1.00 90.69 102 ALA A CA 1
ATOM 764 C C . ALA A 1 102 ? -22.132 -3.443 30.748 1.00 90.69 102 ALA A C 1
ATOM 766 O O . ALA A 1 102 ? -22.735 -3.002 31.722 1.00 90.69 102 ALA A O 1
ATOM 767 N N . ALA A 1 103 ? -20.947 -4.043 30.855 1.00 91.88 103 ALA A N 1
ATOM 768 C CA . ALA A 1 103 ? -20.243 -4.246 32.116 1.00 91.88 103 ALA A CA 1
ATOM 769 C C . ALA A 1 103 ? -19.901 -2.935 32.844 1.00 91.88 103 ALA A C 1
ATOM 771 O O . ALA A 1 103 ? -20.012 -2.834 34.068 1.00 91.88 103 ALA A O 1
ATOM 772 N N . TYR A 1 104 ? -19.479 -1.915 32.094 1.00 90.25 104 TYR A N 1
ATOM 773 C CA . TYR A 1 104 ? -19.186 -0.601 32.655 1.00 90.25 104 TYR A CA 1
ATOM 774 C C . TYR A 1 104 ? -20.446 0.074 33.218 1.00 90.25 104 TYR A C 1
ATOM 776 O O . TYR A 1 104 ? -20.397 0.624 34.319 1.00 90.25 104 TYR A O 1
ATOM 78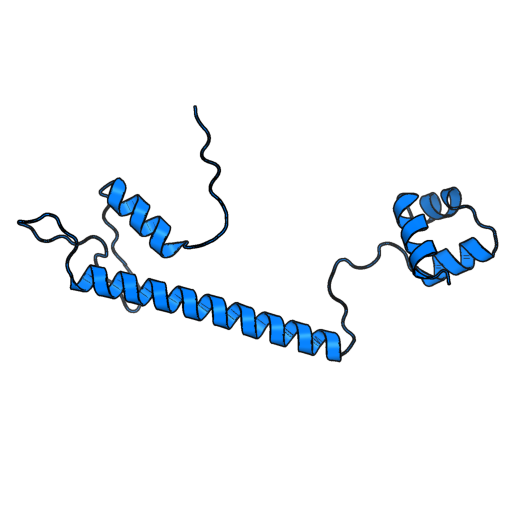4 N N . LEU A 1 105 ? -21.576 -0.007 32.504 1.00 90.12 105 LEU A N 1
ATOM 785 C CA . LEU A 1 105 ? -22.867 0.508 32.978 1.00 90.12 105 LEU A CA 1
ATOM 786 C C . LEU A 1 105 ? -23.400 -0.255 34.200 1.00 90.12 105 LEU A C 1
ATOM 788 O O . LEU A 1 105 ? -24.062 0.349 35.041 1.00 90.12 105 LEU A O 1
ATOM 792 N N . ASP A 1 106 ? -23.054 -1.536 34.339 1.00 92.81 106 ASP A N 1
ATOM 793 C CA . ASP A 1 106 ? -23.330 -2.354 35.532 1.00 92.81 106 ASP A CA 1
ATOM 794 C C . ASP A 1 106 ? -22.397 -2.024 36.722 1.00 92.81 106 ASP A C 1
ATOM 796 O O . ASP A 1 106 ? -22.470 -2.617 37.797 1.00 92.81 106 ASP A O 1
ATOM 800 N N . GLY A 1 107 ? -21.505 -1.040 36.558 1.00 91.75 107 GLY A N 1
ATOM 801 C CA . GLY A 1 107 ? -20.650 -0.514 37.620 1.00 91.75 107 GLY A CA 1
ATOM 802 C C . GLY A 1 107 ? -19.271 -1.170 37.720 1.00 91.75 107 GLY A C 1
ATOM 803 O O . GLY A 1 107 ? -18.503 -0.827 38.628 1.00 91.75 107 GLY A O 1
ATOM 804 N N . GLN A 1 108 ? -18.894 -2.068 36.801 1.00 94.31 108 GLN A N 1
ATOM 805 C CA . GLN A 1 108 ? -17.526 -2.588 36.778 1.00 94.31 108 GLN A CA 1
ATOM 806 C C . GLN A 1 108 ? -16.522 -1.485 36.410 1.00 94.31 108 GLN A C 1
ATOM 808 O O . GLN A 1 108 ? -16.672 -0.731 35.450 1.00 94.31 108 GLN A O 1
ATOM 813 N N . SER A 1 109 ? -15.430 -1.403 37.174 1.00 94.00 109 SER A N 1
ATOM 814 C CA . SER A 1 109 ? -14.401 -0.390 36.929 1.00 94.00 109 SER A CA 1
ATOM 815 C C . SER A 1 109 ? -13.549 -0.704 35.691 1.00 94.00 109 SER A C 1
ATOM 817 O O . SER A 1 109 ? -13.197 -1.857 35.430 1.00 94.00 109 SER A O 1
ATOM 819 N N . ILE A 1 110 ? -13.076 0.347 35.008 1.00 93.25 110 ILE A N 1
ATOM 820 C CA . ILE A 1 110 ? -12.135 0.259 33.871 1.00 93.25 110 ILE A CA 1
ATOM 821 C C . ILE A 1 110 ? -10.900 -0.593 34.210 1.00 93.25 110 ILE A C 1
ATOM 823 O O . ILE A 1 110 ? -10.375 -1.313 33.364 1.00 93.25 110 ILE A O 1
ATOM 827 N N . ALA A 1 111 ? -10.403 -0.510 35.448 1.00 95.44 111 ALA A N 1
ATOM 828 C CA . ALA A 1 111 ? -9.230 -1.266 35.879 1.00 95.44 111 ALA A CA 1
ATOM 829 C C . ALA A 1 111 ? -9.511 -2.763 36.069 1.00 95.44 111 ALA A C 1
ATOM 831 O O . ALA A 1 111 ? -8.582 -3.555 35.924 1.00 95.44 111 ALA A O 1
ATOM 832 N N . SER A 1 112 ? -10.747 -3.139 36.410 1.00 95.19 112 SER A N 1
ATOM 833 C CA . SER A 1 112 ? -11.163 -4.542 36.498 1.00 95.19 112 SER A CA 1
ATOM 834 C C . SER A 1 112 ? -11.270 -5.143 35.100 1.00 95.19 112 SER A C 1
ATOM 836 O O . SER A 1 112 ? -10.595 -6.125 34.811 1.00 95.19 112 SER A O 1
ATOM 838 N N . LEU A 1 113 ? -11.992 -4.460 34.208 1.00 94.12 113 LEU A N 1
ATOM 839 C CA . LEU A 1 113 ? -12.188 -4.874 32.816 1.00 94.12 113 LEU A CA 1
ATOM 840 C C . LEU A 1 113 ? -10.869 -5.013 32.050 1.00 94.12 113 LEU A C 1
ATOM 842 O O . LEU A 1 113 ? -10.667 -5.964 31.305 1.00 94.12 113 LEU A O 1
ATOM 846 N N . ALA A 1 114 ? -9.927 -4.095 32.277 1.00 95.31 114 ALA A N 1
ATOM 847 C CA . ALA A 1 114 ? -8.605 -4.159 31.660 1.00 95.31 114 ALA A CA 1
ATOM 848 C C . ALA A 1 114 ? -7.832 -5.430 32.052 1.00 95.31 114 ALA A C 1
ATOM 850 O O . ALA A 1 114 ? -7.146 -6.011 31.219 1.00 95.31 114 ALA A O 1
ATOM 851 N N . ARG A 1 115 ? -7.945 -5.868 33.312 1.00 95.06 115 ARG A N 1
ATOM 852 C CA . ARG A 1 115 ? -7.273 -7.083 33.795 1.00 95.06 115 ARG A CA 1
ATOM 853 C C . ARG A 1 115 ? -7.974 -8.346 33.315 1.00 95.06 115 ARG A C 1
ATOM 855 O O . ARG A 1 115 ? -7.296 -9.284 32.927 1.00 95.06 115 ARG A O 1
ATOM 862 N N . GLU A 1 116 ? -9.304 -8.355 33.341 1.00 94.12 116 GLU A N 1
ATOM 863 C CA . GLU A 1 116 ? -10.114 -9.484 32.874 1.00 94.12 116 GLU A CA 1
ATOM 864 C C . GLU A 1 116 ? -9.861 -9.789 31.395 1.00 94.12 116 GLU A C 1
ATOM 866 O O . GLU A 1 116 ? -9.691 -10.944 31.016 1.00 94.12 116 GLU A O 1
ATOM 871 N N . HIS A 1 117 ? -9.776 -8.744 30.572 1.00 92.00 117 HIS A N 1
ATOM 872 C CA . HIS A 1 117 ? -9.550 -8.876 29.138 1.00 92.00 117 HIS A CA 1
ATOM 873 C C . HIS A 1 117 ? -8.070 -8.858 28.720 1.00 92.00 117 HIS A C 1
ATOM 875 O O . HIS A 1 117 ? -7.797 -8.901 27.525 1.00 92.00 117 HIS A O 1
ATOM 881 N N . ASP A 1 118 ? -7.127 -8.771 29.665 1.00 94.44 118 ASP A N 1
ATOM 882 C CA . ASP A 1 118 ? -5.682 -8.635 29.407 1.00 94.44 118 ASP A CA 1
ATOM 883 C C . ASP A 1 118 ? -5.336 -7.522 28.393 1.00 94.44 118 ASP A C 1
ATOM 885 O O . ASP A 1 118 ? -4.551 -7.676 27.455 1.00 94.44 118 ASP A O 1
ATOM 889 N N . VAL A 1 119 ? -5.964 -6.356 28.560 1.00 94.25 119 VAL A N 1
ATOM 890 C CA . VAL A 1 119 ? -5.740 -5.181 27.708 1.00 94.25 119 VAL A CA 1
ATOM 891 C C . VAL A 1 119 ? -5.409 -3.946 28.530 1.00 94.25 119 VAL A C 1
ATOM 893 O O . VAL A 1 119 ? -5.614 -3.863 29.740 1.00 94.25 119 VAL A O 1
ATOM 896 N N . SER A 1 120 ? -4.897 -2.914 27.861 1.00 94.56 120 SER A N 1
ATOM 897 C CA . SER A 1 120 ? -4.660 -1.638 28.524 1.00 94.56 120 SER A CA 1
ATOM 898 C C . SER A 1 120 ? -5.980 -0.975 28.943 1.00 94.56 120 SER A C 1
ATOM 900 O O . SER A 1 120 ? -7.007 -1.076 28.272 1.00 94.56 120 SER A O 1
ATOM 902 N N . ARG A 1 121 ? -5.941 -0.182 30.020 1.00 94.12 121 ARG A N 1
ATOM 903 C CA . ARG A 1 121 ? -7.079 0.667 30.426 1.00 94.12 121 ARG A CA 1
ATOM 904 C C . ARG A 1 121 ? -7.496 1.657 29.333 1.00 94.12 121 ARG A C 1
ATOM 906 O O . ARG A 1 121 ? -8.654 2.051 29.283 1.00 94.12 121 ARG A O 1
ATOM 913 N N . GLY A 1 122 ? -6.552 2.066 28.480 1.00 92.75 122 GLY A N 1
ATOM 914 C CA . GLY A 1 122 ? -6.826 2.910 27.319 1.00 92.75 122 GLY A CA 1
ATOM 915 C C . GLY A 1 122 ? -7.721 2.205 26.302 1.00 92.75 122 GLY A C 1
ATOM 916 O O . GLY A 1 122 ? -8.689 2.805 25.857 1.00 92.75 122 GLY A O 1
ATOM 917 N N . ALA A 1 123 ? -7.467 0.921 26.023 1.00 91.19 123 ALA A N 1
ATOM 918 C CA . ALA A 1 123 ? -8.301 0.121 25.125 1.00 91.19 123 ALA A CA 1
ATOM 919 C C . ALA A 1 123 ? -9.737 -0.030 25.650 1.00 91.19 123 ALA A C 1
ATOM 921 O O . ALA A 1 123 ? -10.683 0.139 24.887 1.00 91.19 123 ALA A O 1
ATOM 922 N N . ILE A 1 124 ? -9.901 -0.266 26.958 1.00 93.88 124 ILE A N 1
ATOM 923 C CA . ILE A 1 124 ? -11.224 -0.300 27.602 1.00 93.88 124 ILE A CA 1
ATOM 924 C C . ILE A 1 124 ? -11.919 1.061 27.520 1.00 93.88 124 ILE A C 1
ATOM 926 O O . ILE A 1 124 ? -13.096 1.121 27.187 1.00 93.88 124 ILE A O 1
ATOM 930 N N . ARG A 1 125 ? -11.205 2.163 27.790 1.00 90.69 125 ARG A N 1
ATOM 931 C CA . ARG A 1 125 ? -11.786 3.511 27.705 1.00 90.69 125 ARG A CA 1
ATOM 932 C C . ARG A 1 125 ? -12.254 3.834 26.287 1.00 90.69 125 ARG A C 1
ATOM 934 O O . ARG A 1 125 ? -13.336 4.381 26.144 1.00 90.69 125 ARG A O 1
ATOM 941 N N . THR A 1 126 ? -11.472 3.489 25.265 1.00 88.69 126 THR A N 1
ATOM 942 C CA . THR A 1 126 ? -11.877 3.653 23.861 1.00 88.69 126 THR A CA 1
ATOM 943 C C . THR A 1 126 ? -13.124 2.829 23.549 1.00 88.69 126 THR A C 1
ATOM 945 O O . THR A 1 126 ? -14.101 3.384 23.070 1.00 88.69 126 THR A O 1
ATOM 948 N N . ALA A 1 127 ? -13.135 1.545 23.918 1.00 87.00 127 ALA A N 1
ATOM 949 C CA . ALA A 1 127 ? -14.282 0.668 23.686 1.00 87.00 127 ALA A CA 1
ATOM 950 C C . ALA A 1 127 ? -15.564 1.137 24.400 1.00 87.00 127 ALA A C 1
ATOM 952 O O . ALA A 1 127 ? -16.653 0.959 23.867 1.00 87.00 127 ALA A O 1
ATOM 953 N N . ALA A 1 128 ? -15.438 1.740 25.587 1.00 83.69 128 ALA A N 1
ATOM 954 C CA . ALA A 1 128 ? -16.569 2.324 26.300 1.00 83.69 128 ALA A CA 1
ATOM 955 C C . ALA A 1 128 ? -17.062 3.619 25.630 1.00 83.69 128 ALA A C 1
ATOM 957 O O . ALA A 1 128 ? -18.258 3.754 25.415 1.00 83.69 128 ALA A O 1
ATOM 958 N N . VAL A 1 129 ? -16.157 4.542 25.268 1.00 81.81 129 VAL A N 1
ATOM 959 C CA . VAL A 1 129 ? -16.501 5.843 24.655 1.00 81.81 129 VAL A CA 1
ATOM 960 C C . VAL A 1 129 ? -17.163 5.687 23.289 1.00 81.81 129 VAL A C 1
ATOM 962 O O . VAL A 1 129 ? -18.097 6.427 23.002 1.00 81.81 129 VAL A O 1
ATOM 965 N N . ASP A 1 130 ? -16.735 4.716 22.477 1.00 75.06 130 ASP A N 1
ATOM 966 C CA . ASP A 1 130 ? -17.297 4.466 21.139 1.00 75.06 130 ASP A CA 1
ATOM 967 C C . ASP A 1 130 ? -18.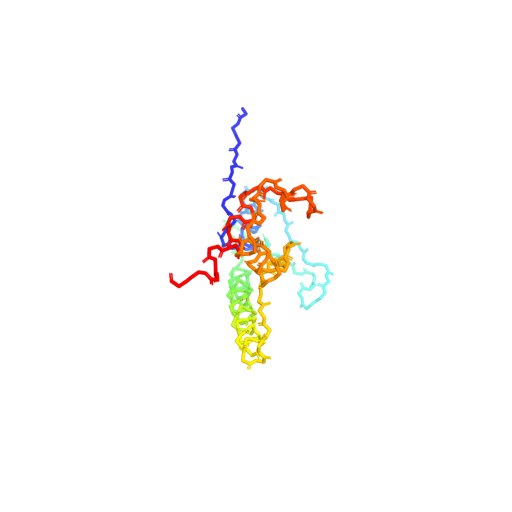808 4.130 21.159 1.00 75.06 130 ASP A C 1
ATOM 969 O O . ASP A 1 130 ? -19.450 4.130 20.108 1.00 75.06 130 ASP A O 1
ATOM 973 N N . LEU A 1 131 ? -19.376 3.844 22.339 1.00 68.94 131 LEU A N 1
ATOM 974 C CA . LEU A 1 131 ? -20.772 3.449 22.548 1.00 68.94 131 LEU A CA 1
ATOM 975 C C . LEU A 1 131 ? -21.545 4.369 23.516 1.00 68.94 131 LEU A C 1
ATOM 977 O O . LEU A 1 131 ? -22.702 4.082 23.828 1.00 68.94 131 LEU A O 1
ATOM 981 N N . MET A 1 132 ? -20.937 5.467 23.980 1.00 64.06 132 MET A N 1
ATOM 982 C CA . MET A 1 132 ? -21.609 6.474 24.814 1.00 64.06 132 MET A CA 1
ATOM 983 C C . MET A 1 132 ? -22.317 7.528 23.934 1.00 64.06 132 MET A C 1
ATOM 985 O O . MET A 1 132 ? -21.786 7.866 22.875 1.00 64.06 132 MET A O 1
ATOM 989 N N . PRO A 1 133 ? -23.503 8.033 24.334 1.00 60.56 133 PRO A N 1
ATOM 990 C CA . PRO A 1 133 ? -24.238 9.067 23.596 1.00 60.56 133 PRO A CA 1
ATOM 991 C C . PRO A 1 133 ? -23.564 10.446 23.621 1.00 60.56 133 PRO A C 1
ATOM 993 O O . PRO A 1 133 ? -22.840 10.748 24.600 1.00 60.56 133 PRO A O 1
#

Secondary structure (DSSP, 8-state):
-------S-S-SHHHHHHHHHHTT---B--SSTTTT-BTT-B-TTT-PBPHHHHHHHHHHHHHHHHHHHHHHHHHHHHHHHHHHTT---SPPPSS-HHHHHHHHHTT--HHHHHHHTT--HHHHHHHHHTT--

Foldseek 3Di:
DDDDDDDPDDDPQVVVVVVCQVVVHWDAACDDPRHRDILCDADPPPRHGDPVSVVVSVVVRVVVVVVVVVVVVVVVVVVVVCVVVVDDDDDDQLDQLVVLQVCVVVPDDLVNVCVVSVHDSVSSVVSNVVPDD

Sequence (133 aa):
MSGLRFPVAAASQLHVLGVLHHDQVALRIHDGAFSAMDLTARHPRTGELLSTVKLMVQTLAATGDLQRDLQRELTYDGLRAAEAKGNKGGRRPAVPADAVHAAYLDGQSIASLAREHDVSRGAIRTAAVDLMP

Radius of gyration: 27.64 Å; chains: 1; bounding box: 56×24×68 Å

pLDDT: mean 83.15, std 15.06, range [36.34, 98.0]